Protein AF-A0A645FI23-F1 (afdb_monomer_lite)

pLDDT: mean 72.93, std 10.72, range [41.22, 86.62]

Structure (mmCIF, N/CA/C/O backbone):
data_AF-A0A645FI23-F1
#
_entry.id   AF-A0A645FI23-F1
#
loop_
_atom_site.group_PDB
_atom_site.id
_atom_site.type_symbol
_atom_site.label_atom_id
_atom_site.label_alt_id
_atom_site.label_comp_id
_atom_site.label_asym_id
_atom_site.label_entity_id
_atom_site.label_seq_id
_atom_site.pdbx_PDB_ins_code
_atom_site.Cartn_x
_atom_site.Cartn_y
_atom_site.Cartn_z
_atom_site.occupancy
_atom_site.B_iso_or_equiv
_atom_site.auth_seq_id
_atom_site.auth_comp_id
_atom_site.auth_asym_id
_atom_site.auth_atom_id
_atom_site.pdbx_PDB_model_num
ATOM 1 N N . MET A 1 1 ? 22.745 -0.332 -31.526 1.00 43.44 1 MET A N 1
ATOM 2 C CA . MET A 1 1 ? 21.337 0.083 -31.667 1.00 43.44 1 MET A CA 1
ATOM 3 C C . MET A 1 1 ? 20.595 -0.742 -30.635 1.00 43.44 1 MET A C 1
ATOM 5 O O . MET A 1 1 ? 20.441 -1.932 -30.861 1.00 43.44 1 MET A O 1
ATOM 9 N N . GLU A 1 2 ? 20.318 -0.191 -29.450 1.00 53.72 2 GLU A N 1
ATOM 10 C CA . GLU A 1 2 ? 19.460 -0.910 -28.495 1.00 53.72 2 GLU A CA 1
ATOM 11 C C . GLU A 1 2 ? 18.085 -1.102 -29.152 1.00 53.72 2 GLU A C 1
ATOM 13 O O . GLU A 1 2 ? 17.616 -0.168 -29.821 1.00 53.72 2 GLU A O 1
ATOM 18 N N . PRO A 1 3 ? 17.464 -2.290 -29.063 1.00 52.94 3 PRO A N 1
ATOM 19 C CA . PRO A 1 3 ? 16.192 -2.535 -29.722 1.00 52.94 3 PRO A CA 1
ATOM 20 C C . PRO A 1 3 ? 15.146 -1.582 -29.143 1.00 52.94 3 PRO A C 1
ATOM 22 O O . PRO A 1 3 ? 14.969 -1.496 -27.930 1.00 52.94 3 PRO A O 1
ATOM 25 N N . LYS A 1 4 ? 14.440 -0.852 -30.011 1.00 57.03 4 LYS A N 1
ATOM 26 C CA . LYS A 1 4 ? 13.300 0.001 -29.626 1.00 57.03 4 LYS A CA 1
ATOM 27 C C . LYS A 1 4 ? 12.283 -0.756 -28.757 1.00 57.03 4 LYS A C 1
ATOM 29 O O . LYS A 1 4 ? 11.726 -0.166 -27.837 1.00 57.03 4 LYS A O 1
ATOM 34 N N . ASP A 1 5 ? 12.133 -2.054 -29.011 1.00 57.59 5 ASP A N 1
ATOM 35 C CA . ASP A 1 5 ? 11.208 -2.948 -28.314 1.00 57.59 5 ASP A CA 1
ATOM 36 C C . ASP A 1 5 ? 11.536 -3.115 -26.820 1.00 57.59 5 ASP A C 1
ATOM 38 O O . ASP A 1 5 ? 10.626 -3.143 -25.990 1.00 57.59 5 ASP A O 1
ATOM 42 N N . ASP A 1 6 ? 12.821 -3.129 -26.446 1.00 61.88 6 ASP A N 1
ATOM 43 C CA . ASP A 1 6 ? 13.233 -3.230 -25.039 1.00 61.88 6 ASP A CA 1
ATOM 44 C C . ASP A 1 6 ? 12.909 -1.940 -24.275 1.00 61.88 6 ASP A C 1
ATOM 46 O O . ASP A 1 6 ? 12.509 -1.968 -23.108 1.00 61.88 6 ASP A O 1
ATOM 50 N N . ARG A 1 7 ? 13.015 -0.791 -24.953 1.00 61.16 7 ARG A N 1
ATOM 51 C CA . ARG A 1 7 ? 12.724 0.524 -24.375 1.00 61.16 7 ARG A CA 1
ATOM 52 C C . ARG A 1 7 ? 11.229 0.727 -24.126 1.00 61.16 7 ARG A C 1
ATOM 54 O O . ARG A 1 7 ? 10.855 1.251 -23.077 1.00 61.16 7 ARG A O 1
ATOM 61 N N . ASP A 1 8 ? 10.381 0.294 -25.054 1.00 67.69 8 ASP A N 1
ATOM 62 C CA . ASP A 1 8 ? 8.924 0.389 -24.912 1.00 67.69 8 ASP A CA 1
ATOM 63 C C . ASP A 1 8 ? 8.401 -0.562 -23.822 1.00 67.69 8 ASP A C 1
ATOM 65 O O . ASP A 1 8 ? 7.557 -0.170 -23.008 1.00 67.69 8 ASP A O 1
ATOM 69 N N . ALA A 1 9 ? 8.971 -1.770 -23.718 1.00 66.69 9 ALA A N 1
ATOM 70 C CA . ALA A 1 9 ? 8.699 -2.690 -22.614 1.00 66.69 9 ALA A CA 1
ATOM 71 C C . ALA A 1 9 ? 9.108 -2.092 -21.254 1.00 66.69 9 ALA A C 1
ATOM 73 O O . ALA A 1 9 ? 8.356 -2.172 -20.282 1.00 66.69 9 ALA A O 1
ATOM 74 N N . LEU A 1 10 ? 10.262 -1.424 -21.189 1.00 66.44 10 LEU A N 1
ATOM 75 C CA . LEU A 1 10 ? 10.737 -0.722 -19.995 1.00 66.44 10 LEU A CA 1
ATOM 76 C C . LEU A 1 10 ? 9.802 0.414 -19.558 1.00 66.44 10 LEU A C 1
ATOM 78 O O . LEU A 1 10 ? 9.478 0.525 -18.374 1.00 66.44 10 LEU A O 1
ATOM 82 N N . PHE A 1 11 ? 9.321 1.237 -20.492 1.00 72.50 11 PHE A N 1
ATOM 83 C CA . PHE A 1 11 ? 8.361 2.299 -20.174 1.00 72.50 11 PHE A CA 1
ATOM 84 C C . PHE A 1 11 ? 7.025 1.753 -19.663 1.00 72.50 11 PHE A C 1
ATOM 86 O O . PHE A 1 11 ? 6.440 2.340 -18.747 1.00 72.50 11 PHE A O 1
ATOM 93 N N . ALA A 1 12 ? 6.548 0.635 -20.217 1.00 76.25 12 ALA A N 1
ATOM 94 C CA . ALA A 1 12 ? 5.340 -0.028 -19.735 1.00 76.25 12 ALA A CA 1
ATOM 95 C C . ALA A 1 12 ? 5.499 -0.494 -18.278 1.00 76.25 12 ALA A C 1
ATOM 97 O O . ALA A 1 12 ? 4.638 -0.205 -17.446 1.00 76.25 12 ALA A O 1
ATOM 98 N N . VAL A 1 13 ? 6.637 -1.115 -17.948 1.00 72.19 13 VAL A N 1
ATOM 99 C CA . VAL A 1 13 ? 6.939 -1.565 -16.581 1.00 72.19 13 VAL A CA 1
ATOM 100 C C . VAL A 1 13 ? 7.053 -0.382 -15.618 1.00 72.19 13 VAL A C 1
ATOM 102 O O . VAL A 1 13 ? 6.490 -0.426 -14.529 1.00 72.19 13 VAL A O 1
ATOM 105 N N . ILE A 1 14 ? 7.719 0.711 -16.005 1.00 73.12 14 ILE A N 1
ATOM 106 C CA . ILE A 1 14 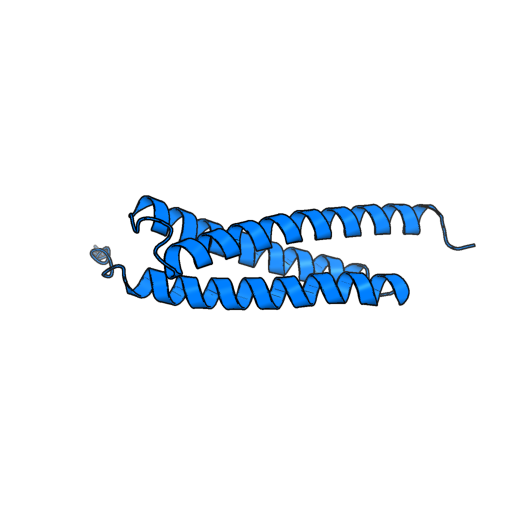? 7.815 1.912 -15.157 1.00 73.12 14 ILE A CA 1
ATOM 107 C C . ILE A 1 14 ? 6.423 2.486 -14.858 1.00 73.12 14 ILE A C 1
ATOM 109 O O . ILE A 1 14 ? 6.139 2.809 -13.707 1.00 73.12 14 ILE A O 1
ATOM 113 N N . ARG A 1 15 ? 5.525 2.557 -15.849 1.00 79.44 15 ARG A N 1
ATOM 114 C CA . ARG A 1 15 ? 4.143 3.022 -15.629 1.00 79.44 15 ARG A CA 1
ATOM 115 C C . ARG A 1 15 ? 3.345 2.104 -14.707 1.00 79.44 15 ARG A C 1
ATOM 117 O O . ARG A 1 15 ? 2.566 2.585 -13.879 1.00 79.44 15 ARG A O 1
ATOM 124 N N . GLU A 1 16 ? 3.519 0.794 -14.843 1.00 78.06 16 GLU A N 1
ATOM 125 C CA . GLU A 1 16 ? 2.885 -0.184 -13.957 1.00 78.06 16 GLU A CA 1
ATOM 126 C C . GLU A 1 16 ? 3.372 -0.001 -12.511 1.00 78.06 16 GLU A C 1
ATOM 128 O O . GLU A 1 16 ? 2.564 0.091 -11.584 1.00 78.06 16 GLU A O 1
ATOM 133 N N . LEU A 1 17 ? 4.683 0.178 -12.326 1.00 72.19 17 LEU A N 1
ATOM 134 C CA . LEU A 1 17 ? 5.303 0.465 -11.033 1.00 72.19 17 LEU A CA 1
ATOM 135 C C . LEU A 1 17 ? 4.825 1.797 -10.430 1.00 72.19 17 LEU A C 1
ATOM 137 O O . LEU A 1 17 ? 4.550 1.859 -9.233 1.00 72.19 17 LEU A O 1
ATOM 141 N N . GLU A 1 18 ? 4.680 2.854 -11.231 1.00 79.44 18 GLU A N 1
ATOM 142 C CA . GLU A 1 18 ? 4.156 4.160 -10.795 1.00 79.44 18 GLU A CA 1
ATOM 143 C C . GLU A 1 18 ? 2.677 4.075 -10.365 1.00 79.44 18 GLU A C 1
ATOM 145 O O . GLU A 1 18 ? 2.262 4.685 -9.371 1.00 79.44 18 GLU A O 1
ATOM 150 N N . THR A 1 19 ? 1.880 3.261 -11.063 1.00 82.44 19 THR A N 1
ATOM 151 C CA . THR A 1 19 ? 0.473 3.005 -10.713 1.00 82.44 19 THR A CA 1
ATOM 152 C C . THR A 1 19 ? 0.368 2.233 -9.399 1.00 82.44 19 THR A C 1
ATOM 154 O O . THR A 1 19 ? -0.372 2.625 -8.490 1.00 82.44 19 THR A O 1
ATOM 157 N N . LEU A 1 20 ? 1.152 1.161 -9.262 1.00 75.50 20 LEU A N 1
ATOM 158 C CA . LEU A 1 20 ? 1.249 0.389 -8.026 1.00 75.50 20 LEU A CA 1
ATOM 159 C C . LEU A 1 20 ? 1.731 1.267 -6.862 1.00 75.50 20 LEU A C 1
ATOM 161 O O . LEU A 1 20 ? 1.187 1.170 -5.764 1.00 75.50 20 LEU A O 1
ATOM 165 N N . HIS A 1 21 ? 2.682 2.173 -7.107 1.00 77.00 21 HIS A N 1
ATOM 166 C CA . HIS A 1 21 ? 3.208 3.094 -6.102 1.00 77.00 21 HIS A CA 1
ATOM 167 C C . HIS A 1 21 ? 2.113 4.022 -5.573 1.00 77.00 21 HIS A C 1
ATOM 169 O O . HIS A 1 21 ? 1.900 4.114 -4.365 1.00 77.00 21 HIS A O 1
ATOM 175 N N . THR A 1 22 ? 1.358 4.648 -6.475 1.00 82.12 22 THR A N 1
ATOM 176 C CA . THR A 1 22 ? 0.255 5.545 -6.108 1.00 82.12 22 THR A CA 1
ATOM 177 C C . THR A 1 22 ? -0.808 4.811 -5.288 1.00 82.12 22 THR A C 1
ATOM 179 O O . THR A 1 22 ? -1.286 5.320 -4.271 1.00 82.12 22 THR A O 1
ATOM 182 N N . ASN A 1 23 ? -1.137 3.574 -5.671 1.00 81.19 23 ASN A N 1
ATOM 183 C CA . ASN A 1 23 ? -2.067 2.730 -4.924 1.00 81.19 23 ASN A CA 1
ATOM 184 C C . ASN A 1 23 ? -1.546 2.388 -3.519 1.00 81.19 23 ASN A C 1
ATOM 186 O O . ASN A 1 23 ? -2.317 2.456 -2.557 1.00 81.19 23 ASN A O 1
ATOM 190 N N . CYS A 1 24 ? -0.256 2.068 -3.379 1.00 78.50 24 CYS A N 1
ATOM 191 C CA . CYS A 1 24 ? 0.384 1.833 -2.084 1.00 78.50 24 CYS A CA 1
ATOM 192 C C . CYS A 1 24 ? 0.339 3.078 -1.191 1.00 78.50 24 CYS A C 1
ATOM 194 O O . CYS A 1 24 ? -0.082 2.989 -0.037 1.00 78.50 24 CYS A O 1
ATOM 196 N N . VAL A 1 25 ? 0.704 4.245 -1.728 1.00 80.88 25 VAL A N 1
ATOM 197 C CA . VAL A 1 25 ? 0.693 5.521 -0.995 1.00 80.88 25 VAL A CA 1
ATOM 198 C C . VAL A 1 25 ? -0.715 5.871 -0.517 1.00 80.88 25 VAL A C 1
ATOM 200 O O . VAL A 1 25 ? -0.895 6.227 0.647 1.00 80.88 25 VAL A O 1
ATOM 203 N N . ASN A 1 26 ? -1.734 5.713 -1.365 1.00 84.50 26 ASN A N 1
ATOM 204 C CA . ASN A 1 26 ? -3.122 5.987 -0.988 1.00 84.50 26 ASN A CA 1
ATOM 205 C C . ASN A 1 26 ? -3.610 5.074 0.148 1.00 84.50 26 ASN A C 1
ATOM 207 O O . ASN A 1 26 ? -4.276 5.537 1.074 1.00 84.50 26 ASN A O 1
ATOM 211 N N . LYS A 1 27 ? -3.245 3.788 0.114 1.00 81.81 27 LYS A N 1
ATOM 212 C CA . LYS A 1 27 ? -3.589 2.820 1.169 1.00 81.81 27 LYS A CA 1
ATOM 213 C C . LYS A 1 27 ? -2.852 3.106 2.473 1.00 81.81 27 LYS A C 1
ATOM 215 O O . LYS A 1 27 ? -3.466 3.079 3.536 1.00 81.81 27 LYS A O 1
ATOM 220 N N . ALA A 1 28 ? -1.567 3.440 2.397 1.00 78.12 28 ALA A N 1
ATOM 221 C CA . ALA A 1 28 ? -0.792 3.852 3.561 1.00 78.12 28 ALA A CA 1
ATOM 222 C C . ALA A 1 28 ? -1.353 5.139 4.184 1.00 78.12 28 ALA A C 1
ATOM 224 O O . ALA A 1 28 ? -1.485 5.222 5.400 1.00 78.12 28 ALA A O 1
ATOM 225 N N . LYS A 1 29 ? -1.773 6.108 3.361 1.00 86.06 29 LYS A N 1
ATOM 226 C CA . LYS A 1 29 ? -2.429 7.338 3.822 1.00 86.06 29 LYS A CA 1
ATOM 227 C C . LYS A 1 29 ? -3.757 7.061 4.527 1.00 86.06 29 LYS A C 1
ATOM 229 O O . LYS A 1 29 ? -4.062 7.718 5.515 1.00 86.06 29 LYS A O 1
ATOM 234 N N . PHE A 1 30 ? -4.540 6.091 4.052 1.00 84.88 30 PHE A N 1
ATOM 235 C CA . PHE A 1 30 ? -5.747 5.659 4.758 1.00 84.88 30 PHE A CA 1
ATOM 236 C C . PHE A 1 30 ? -5.413 5.110 6.154 1.00 84.88 30 PHE A C 1
ATOM 238 O O . PHE A 1 30 ? -6.018 5.538 7.131 1.00 84.88 30 PHE A O 1
ATOM 245 N N . ILE A 1 31 ? -4.404 4.242 6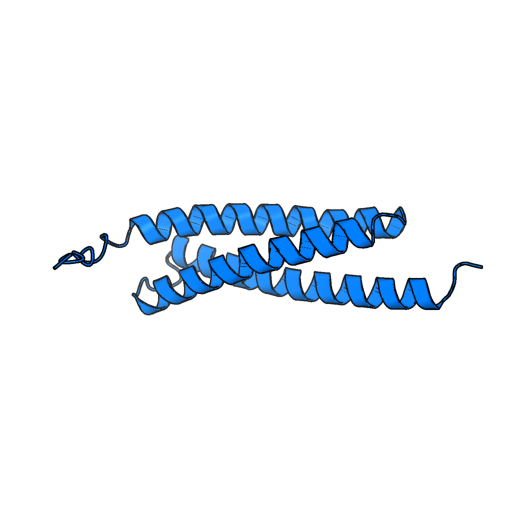.269 1.00 82.88 31 ILE A N 1
ATOM 246 C CA . ILE A 1 31 ? -3.956 3.700 7.563 1.00 82.88 31 ILE A CA 1
ATOM 247 C C . ILE A 1 31 ? -3.452 4.822 8.491 1.00 82.88 31 ILE A C 1
ATOM 249 O O . ILE A 1 31 ? -3.827 4.866 9.661 1.00 82.88 31 ILE A O 1
ATOM 253 N N . ASP A 1 32 ? -2.681 5.776 7.965 1.00 83.94 32 ASP A N 1
ATOM 254 C CA . ASP A 1 32 ? -2.184 6.948 8.703 1.00 83.94 32 ASP A CA 1
ATOM 255 C C . ASP A 1 32 ? -3.333 7.863 9.179 1.00 83.94 32 ASP A C 1
ATOM 257 O O . ASP A 1 32 ? -3.317 8.378 10.300 1.00 83.94 32 ASP A O 1
ATOM 261 N N . ASN A 1 33 ? -4.396 8.013 8.379 1.00 86.62 33 ASN A N 1
ATOM 262 C CA . ASN A 1 33 ? -5.610 8.729 8.782 1.00 86.62 33 ASN A CA 1
ATOM 263 C C . ASN A 1 33 ? -6.344 8.028 9.935 1.00 86.62 33 ASN A C 1
ATOM 265 O O . ASN A 1 33 ? -6.826 8.706 10.842 1.00 86.62 33 ASN A O 1
ATOM 269 N N . VAL A 1 34 ? -6.405 6.693 9.931 1.00 83.94 34 VAL A N 1
ATOM 270 C CA . VAL A 1 34 ? -6.983 5.916 11.042 1.00 83.94 34 VAL A CA 1
ATOM 271 C C . VAL A 1 34 ? -6.140 6.088 12.307 1.00 83.94 34 VAL A C 1
ATOM 273 O O . VAL A 1 34 ? -6.688 6.396 13.363 1.00 83.94 34 VAL A O 1
ATOM 276 N N . MET A 1 35 ? -4.812 5.976 12.201 1.00 82.62 35 MET A N 1
ATOM 277 C CA . MET A 1 35 ? -3.892 6.177 13.331 1.00 82.62 35 MET A CA 1
ATOM 278 C C . MET A 1 35 ? -3.963 7.586 13.924 1.00 82.62 35 MET A C 1
ATOM 280 O O . MET A 1 35 ? -3.872 7.753 15.137 1.00 82.62 35 MET A O 1
ATOM 284 N N . SER A 1 36 ? -4.130 8.605 13.079 1.00 85.81 36 SER A N 1
ATOM 285 C CA . SER A 1 36 ? -4.217 10.009 13.502 1.00 85.81 36 SER A CA 1
ATOM 286 C C . SER A 1 36 ? -5.619 10.441 13.950 1.00 85.81 36 SER A C 1
ATOM 288 O O . SER A 1 36 ? -5.826 11.620 14.235 1.00 85.81 36 SER A O 1
ATOM 290 N N . GLY A 1 37 ? -6.587 9.517 14.011 1.00 82.19 37 GLY A N 1
ATOM 291 C CA . GLY A 1 37 ? -7.958 9.801 14.445 1.00 82.19 37 GLY A CA 1
ATOM 292 C C . GLY A 1 37 ? -8.774 10.644 13.458 1.00 82.19 37 GLY A C 1
ATOM 293 O O . GLY A 1 37 ? -9.822 11.170 13.824 1.00 82.19 37 GLY A O 1
ATOM 294 N N . LYS A 1 38 ? -8.308 10.784 12.209 1.00 86.38 38 LYS A N 1
ATOM 295 C CA . LYS A 1 38 ? -9.036 11.462 11.120 1.00 86.38 38 LYS A CA 1
ATOM 296 C C . LYS A 1 38 ? -10.108 10.574 10.485 1.00 86.38 38 LYS A C 1
ATOM 298 O O . LYS A 1 38 ? -10.966 11.075 9.768 1.00 86.38 38 LYS A O 1
ATOM 303 N N . GLU A 1 39 ? -10.035 9.271 10.732 1.00 82.62 39 GLU A N 1
ATOM 304 C CA . GLU A 1 39 ? -11.016 8.262 10.335 1.00 82.62 39 GLU A CA 1
ATOM 305 C C . GLU A 1 39 ? -11.635 7.627 11.582 1.00 82.62 39 GLU A C 1
ATOM 307 O O . GLU A 1 39 ? -10.942 7.347 12.564 1.00 82.62 39 GLU A O 1
ATOM 312 N N . GLN A 1 40 ? -12.945 7.379 11.548 1.00 81.38 40 GLN A N 1
ATOM 313 C CA . GLN A 1 40 ? -13.630 6.734 12.664 1.00 81.38 40 GLN A CA 1
ATOM 314 C C . GLN A 1 40 ? -13.260 5.247 12.708 1.00 81.38 40 GLN A C 1
ATOM 316 O O . GLN A 1 40 ? -13.381 4.523 11.714 1.00 81.38 40 GLN A O 1
ATOM 321 N N . ILE A 1 41 ? -12.849 4.762 13.881 1.00 79.31 41 ILE A N 1
ATOM 322 C CA . ILE A 1 41 ? -12.540 3.344 14.078 1.00 79.31 41 ILE A CA 1
ATOM 323 C C . ILE A 1 41 ? -13.855 2.563 14.166 1.00 79.31 41 ILE A C 1
ATOM 325 O O . ILE A 1 41 ? -14.569 2.615 15.164 1.00 79.31 41 ILE A O 1
ATOM 329 N N . THR A 1 42 ? -14.167 1.829 13.100 1.00 82.19 42 THR A N 1
ATOM 330 C CA . THR A 1 42 ? -15.297 0.894 13.018 1.00 82.19 42 THR A CA 1
ATOM 331 C C . THR A 1 42 ? -14.800 -0.476 12.557 1.00 82.19 42 THR A C 1
ATOM 333 O O . THR A 1 42 ? -13.706 -0.579 11.995 1.00 82.19 42 THR A O 1
ATOM 336 N N . PHE A 1 43 ? -15.602 -1.534 12.726 1.00 77.50 43 PHE A N 1
ATOM 337 C CA . PHE A 1 43 ? -15.274 -2.856 12.170 1.00 77.50 43 PHE A CA 1
ATOM 338 C C . PHE A 1 43 ? -15.028 -2.807 10.654 1.00 77.50 43 PHE A C 1
ATOM 340 O O . PHE A 1 43 ? -14.069 -3.401 10.171 1.00 77.50 43 PHE A O 1
ATOM 347 N N . ALA A 1 44 ? -15.809 -2.010 9.916 1.00 81.38 44 ALA A N 1
ATOM 348 C CA . ALA A 1 44 ? -15.603 -1.809 8.483 1.00 81.38 44 ALA A CA 1
ATOM 349 C C . ALA A 1 44 ? -14.258 -1.125 8.174 1.00 81.38 44 ALA A C 1
ATOM 351 O O . ALA A 1 44 ? -13.576 -1.500 7.222 1.00 81.38 44 ALA A O 1
ATOM 352 N N . THR A 1 45 ? -13.848 -0.146 8.986 1.00 82.06 45 THR A N 1
ATOM 353 C CA . THR A 1 45 ? -12.542 0.524 8.861 1.00 82.06 45 THR A CA 1
ATOM 354 C C . THR A 1 45 ? -11.399 -0.465 9.110 1.00 82.06 45 THR A C 1
ATOM 356 O O . THR A 1 45 ? -10.421 -0.481 8.365 1.00 82.06 45 THR A O 1
ATOM 359 N N . ILE A 1 46 ? -11.547 -1.343 10.108 1.00 79.62 46 ILE A N 1
ATOM 360 C CA . ILE A 1 46 ? -10.583 -2.403 10.438 1.00 79.62 46 ILE A CA 1
ATOM 361 C C . ILE A 1 46 ? -10.459 -3.425 9.299 1.00 79.62 46 ILE A C 1
ATOM 363 O O . ILE A 1 46 ? -9.343 -3.820 8.956 1.00 79.62 46 ILE A O 1
ATOM 367 N N . ASP A 1 47 ? -11.565 -3.834 8.676 1.00 81.81 47 ASP A N 1
ATOM 368 C CA . ASP A 1 47 ? -11.524 -4.776 7.553 1.00 81.81 47 ASP A CA 1
ATOM 369 C C . ASP A 1 47 ? -10.884 -4.163 6.301 1.00 81.81 47 ASP A C 1
ATOM 371 O O . ASP A 1 47 ? -10.029 -4.800 5.685 1.00 81.81 47 ASP A O 1
ATOM 375 N N . ARG A 1 48 ? -11.167 -2.891 5.986 1.00 80.25 48 ARG A N 1
ATOM 376 C CA . ARG A 1 48 ? -10.453 -2.163 4.915 1.00 80.25 48 ARG A CA 1
ATOM 377 C C . ARG A 1 48 ? -8.960 -2.038 5.200 1.00 80.25 48 ARG A C 1
ATOM 379 O O . ARG A 1 48 ? -8.139 -2.135 4.295 1.00 80.25 48 ARG A O 1
ATOM 386 N N . CYS A 1 49 ? -8.600 -1.856 6.464 1.00 79.31 49 CYS A N 1
ATOM 387 C CA . CYS A 1 49 ? -7.224 -1.864 6.936 1.00 79.31 49 CYS A CA 1
ATOM 388 C C . CYS A 1 49 ? -6.549 -3.236 6.696 1.00 79.31 49 CYS A C 1
ATOM 390 O O . CYS A 1 49 ? -5.429 -3.297 6.187 1.00 79.31 49 CYS A O 1
ATOM 392 N N . ARG A 1 50 ? -7.238 -4.354 6.968 1.00 79.38 50 ARG A N 1
ATOM 393 C CA . ARG A 1 50 ? -6.746 -5.715 6.657 1.00 79.38 50 ARG A CA 1
ATOM 394 C C . ARG A 1 50 ? -6.584 -5.951 5.156 1.00 79.38 50 ARG A C 1
ATOM 396 O O . ARG A 1 50 ? -5.584 -6.539 4.742 1.00 79.38 50 ARG A O 1
ATOM 403 N N . GLU A 1 51 ? -7.538 -5.491 4.354 1.00 81.88 51 GLU A N 1
ATOM 404 C CA . GLU A 1 51 ? -7.484 -5.579 2.893 1.00 81.88 51 GLU A CA 1
ATOM 405 C C . GLU A 1 51 ? -6.315 -4.757 2.330 1.00 81.88 51 GLU A C 1
ATOM 407 O O . GLU A 1 51 ? -5.523 -5.262 1.530 1.00 81.88 51 GLU A O 1
ATOM 412 N N . ALA A 1 52 ? -6.140 -3.527 2.823 1.00 77.00 52 ALA A N 1
ATOM 413 C CA . ALA A 1 52 ? -5.015 -2.670 2.474 1.00 77.00 52 ALA A CA 1
ATOM 414 C C . ALA A 1 52 ? -3.673 -3.363 2.751 1.00 77.00 52 ALA A C 1
ATOM 416 O O . ALA A 1 52 ? -2.784 -3.313 1.905 1.00 77.00 52 ALA A O 1
ATOM 417 N N . ARG A 1 53 ? -3.547 -4.094 3.869 1.00 78.88 53 ARG A N 1
ATOM 418 C CA . ARG A 1 53 ? -2.361 -4.915 4.178 1.00 78.88 53 ARG A CA 1
ATOM 419 C C . ARG A 1 53 ? -2.066 -5.959 3.117 1.00 78.88 53 ARG A C 1
ATOM 421 O O . ARG A 1 53 ? -0.926 -6.114 2.690 1.00 78.88 53 ARG A O 1
ATOM 428 N N . ME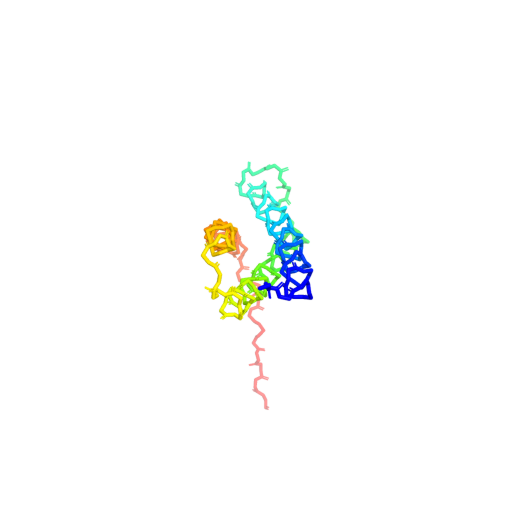T A 1 54 ? -3.090 -6.723 2.747 1.00 80.44 54 MET A N 1
ATOM 429 C CA . MET A 1 54 ? -2.952 -7.813 1.788 1.00 80.44 54 MET A CA 1
ATOM 430 C C . MET A 1 54 ? -2.472 -7.261 0.446 1.00 80.44 54 MET A C 1
ATOM 432 O O . MET A 1 54 ? -1.518 -7.780 -0.129 1.00 80.44 54 MET A O 1
ATOM 436 N N . GLN A 1 55 ? -3.076 -6.158 0.007 1.00 77.62 55 GLN A N 1
ATOM 437 C CA . GLN A 1 55 ? -2.736 -5.492 -1.246 1.00 77.62 55 GLN A CA 1
ATOM 438 C C . GLN A 1 55 ? -1.342 -4.849 -1.207 1.00 77.62 55 GLN A C 1
ATOM 440 O O . GLN A 1 55 ? -0.618 -4.940 -2.194 1.00 77.62 55 GLN A O 1
ATOM 445 N N . LEU A 1 56 ? -0.924 -4.260 -0.080 1.00 75.88 56 LEU A N 1
ATOM 446 C CA . LEU A 1 56 ? 0.435 -3.727 0.097 1.00 75.88 56 LEU A CA 1
ATOM 447 C C . LEU A 1 56 ? 1.495 -4.836 0.029 1.00 75.88 56 LEU A C 1
ATOM 449 O O . LEU A 1 56 ? 2.505 -4.680 -0.656 1.00 75.88 56 LEU A O 1
ATOM 453 N N . ASN A 1 57 ? 1.251 -5.978 0.677 1.00 75.50 57 ASN A N 1
ATOM 454 C CA . ASN A 1 57 ? 2.157 -7.126 0.613 1.00 75.50 57 ASN A CA 1
ATOM 455 C C . ASN A 1 57 ? 2.226 -7.711 -0.804 1.00 75.50 57 ASN A C 1
ATOM 457 O O . ASN A 1 57 ? 3.314 -7.996 -1.302 1.00 75.50 57 ASN A O 1
ATOM 461 N N . GLN A 1 58 ? 1.084 -7.848 -1.483 1.00 78.62 58 GLN A N 1
ATOM 462 C CA . GLN A 1 58 ? 1.045 -8.307 -2.870 1.00 78.62 58 GLN A CA 1
ATOM 463 C C . GLN A 1 58 ? 1.802 -7.350 -3.796 1.00 78.62 58 GLN A C 1
ATOM 465 O O . GLN A 1 58 ? 2.619 -7.796 -4.599 1.00 78.62 58 GLN A O 1
ATOM 470 N N . ALA A 1 59 ? 1.590 -6.040 -3.645 1.00 73.38 59 ALA A N 1
ATOM 471 C CA . ALA A 1 59 ? 2.313 -5.034 -4.407 1.00 73.38 59 ALA A CA 1
ATOM 472 C C . ALA A 1 59 ? 3.824 -5.141 -4.168 1.00 73.38 59 ALA A C 1
ATOM 474 O O . ALA A 1 59 ? 4.581 -5.121 -5.131 1.00 73.38 59 ALA A O 1
ATOM 475 N N . HIS A 1 60 ? 4.277 -5.338 -2.924 1.00 73.94 60 HIS A N 1
ATOM 476 C CA . HIS A 1 60 ? 5.698 -5.536 -2.617 1.00 73.94 60 HIS A CA 1
ATOM 477 C C . HIS A 1 60 ? 6.309 -6.733 -3.367 1.00 73.94 60 HIS A C 1
ATOM 479 O O . HIS A 1 60 ? 7.406 -6.621 -3.916 1.00 73.94 60 HIS A O 1
ATOM 485 N N . HIS A 1 61 ? 5.593 -7.858 -3.446 1.00 79.44 61 HIS A N 1
ATOM 486 C CA . HIS A 1 61 ? 6.042 -9.015 -4.225 1.00 79.44 61 HIS A CA 1
ATOM 487 C C . HIS A 1 61 ? 6.152 -8.704 -5.724 1.00 79.44 61 HIS A C 1
ATOM 489 O O . HIS A 1 61 ? 7.141 -9.085 -6.351 1.00 79.44 61 HIS A O 1
ATOM 495 N N . VAL A 1 62 ? 5.180 -7.976 -6.282 1.00 78.25 62 VAL A N 1
ATOM 496 C CA . VAL A 1 62 ? 5.201 -7.543 -7.688 1.00 78.25 62 VAL A CA 1
ATOM 497 C C . VAL A 1 62 ? 6.362 -6.577 -7.946 1.00 78.25 62 VAL A C 1
ATOM 499 O O . VAL A 1 62 ? 7.120 -6.785 -8.889 1.00 78.25 62 VAL A O 1
ATOM 502 N N . PHE A 1 63 ? 6.573 -5.589 -7.069 1.00 72.94 63 PHE A N 1
ATOM 503 C CA . PHE A 1 63 ? 7.705 -4.655 -7.132 1.00 72.94 63 PHE A CA 1
ATOM 504 C C . PHE A 1 63 ? 9.042 -5.387 -7.180 1.00 72.94 63 PHE A C 1
ATOM 506 O O . PHE A 1 63 ? 9.859 -5.126 -8.061 1.00 72.94 63 PHE A O 1
ATOM 513 N N . LYS A 1 64 ? 9.250 -6.329 -6.256 1.00 74.38 64 LYS A N 1
ATOM 514 C CA . LYS A 1 64 ? 10.481 -7.115 -6.187 1.00 74.38 64 LYS A CA 1
ATOM 515 C C . LYS A 1 64 ? 10.700 -7.931 -7.464 1.00 74.38 64 LYS A C 1
ATOM 517 O O . LYS A 1 64 ? 11.793 -7.896 -8.019 1.00 74.38 64 LYS A O 1
ATOM 522 N N . SER A 1 65 ? 9.659 -8.607 -7.951 1.00 79.50 65 SER A N 1
ATOM 523 C CA . SER A 1 65 ? 9.742 -9.423 -9.166 1.00 79.50 65 SER A CA 1
ATOM 524 C 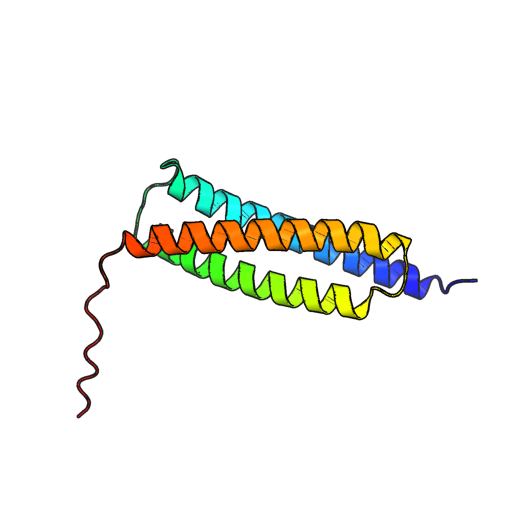C . SER A 1 65 ? 10.053 -8.589 -10.414 1.00 79.50 65 SER A C 1
ATOM 526 O O . SER A 1 65 ? 10.902 -8.979 -11.215 1.00 79.50 65 SER A O 1
ATOM 528 N N . LEU A 1 66 ? 9.410 -7.427 -10.569 1.00 72.69 66 LEU A N 1
ATOM 529 C CA . LEU A 1 66 ? 9.662 -6.516 -11.688 1.00 72.69 66 LEU A CA 1
ATOM 530 C C . LEU A 1 66 ? 11.065 -5.902 -11.618 1.00 72.69 66 LEU A C 1
ATOM 532 O O . LEU A 1 66 ? 11.734 -5.800 -12.642 1.00 72.69 66 LEU A O 1
ATOM 536 N N . TYR A 1 67 ? 11.537 -5.544 -10.422 1.00 70.69 67 TYR A N 1
ATOM 537 C CA . TYR A 1 67 ? 12.900 -5.054 -10.227 1.00 70.69 67 TYR A CA 1
ATOM 538 C C . TYR A 1 67 ? 13.943 -6.108 -10.624 1.00 70.69 67 TYR A C 1
ATOM 540 O O . TYR A 1 67 ? 14.823 -5.819 -11.428 1.00 70.69 67 TYR A O 1
ATOM 548 N N . GLU A 1 68 ? 13.817 -7.341 -10.125 1.00 73.94 68 GLU A N 1
ATOM 549 C CA . GLU A 1 68 ? 14.745 -8.443 -10.429 1.00 73.94 68 GLU A CA 1
ATOM 550 C C . GLU A 1 68 ? 14.789 -8.785 -11.928 1.00 73.94 68 GLU A C 1
ATOM 552 O O . GLU A 1 68 ? 15.836 -9.164 -12.447 1.00 73.94 68 GLU A O 1
ATOM 557 N N . LYS A 1 69 ? 13.669 -8.623 -12.641 1.00 72.69 69 LYS A N 1
ATOM 558 C CA . LYS A 1 69 ? 13.568 -8.926 -14.075 1.00 72.69 69 LYS A CA 1
ATOM 559 C C . LYS A 1 69 ? 14.195 -7.856 -14.980 1.00 72.69 69 LYS A C 1
ATOM 561 O O . LYS A 1 69 ? 14.609 -8.181 -16.089 1.00 72.69 69 LYS A O 1
ATOM 566 N N . HIS A 1 70 ? 14.252 -6.599 -14.536 1.00 67.62 70 HIS A N 1
ATOM 567 C CA . HIS A 1 70 ? 14.597 -5.446 -15.383 1.00 67.62 70 HIS A CA 1
ATOM 568 C C . HIS A 1 70 ? 15.822 -4.643 -14.896 1.00 67.62 70 HIS A C 1
ATOM 570 O O . HIS A 1 70 ? 16.145 -3.600 -15.465 1.00 67.62 70 HIS A O 1
ATOM 576 N N . SER A 1 71 ? 16.549 -5.122 -13.881 1.00 62.88 71 SER A N 1
ATOM 577 C CA . SER A 1 71 ? 17.684 -4.416 -13.262 1.00 62.88 71 SER A CA 1
ATOM 578 C C . SER A 1 71 ? 18.970 -4.336 -14.105 1.00 62.88 71 SER A C 1
ATOM 580 O O . SER A 1 71 ? 19.989 -3.882 -13.594 1.00 62.88 71 SER A O 1
ATOM 582 N N . SER A 1 72 ? 18.979 -4.797 -15.360 1.00 61.09 72 SER A N 1
ATOM 583 C CA . SER A 1 72 ? 20.190 -4.871 -16.200 1.00 61.09 72 SER A CA 1
ATOM 584 C C . SER A 1 72 ? 20.607 -3.545 -16.853 1.00 61.09 72 SER A C 1
ATOM 586 O O . SER A 1 72 ? 21.689 -3.468 -17.429 1.00 61.09 72 SER A O 1
ATOM 588 N N . THR A 1 73 ? 19.782 -2.500 -16.765 1.00 63.88 73 THR A N 1
ATOM 589 C CA . THR A 1 73 ? 20.034 -1.172 -17.358 1.00 63.88 73 THR A CA 1
ATOM 590 C C . THR A 1 73 ?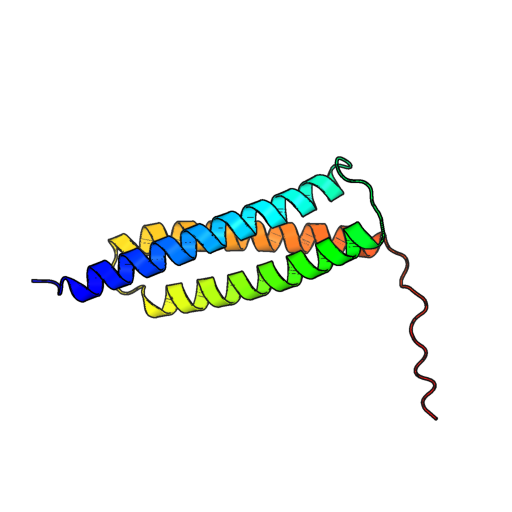 20.223 -0.117 -16.266 1.00 63.88 73 THR A C 1
ATOM 592 O O . THR A 1 73 ? 19.289 0.156 -15.518 1.00 63.88 73 THR A O 1
ATOM 595 N N . ALA A 1 74 ? 21.406 0.507 -16.187 1.00 67.25 74 ALA A N 1
ATOM 596 C CA . ALA A 1 74 ? 21.797 1.397 -15.081 1.00 67.25 74 ALA A CA 1
ATOM 597 C C . ALA A 1 74 ? 20.853 2.603 -14.866 1.00 67.25 74 ALA A C 1
ATOM 599 O O . ALA A 1 74 ? 20.470 2.898 -13.739 1.00 67.25 74 ALA A O 1
ATOM 600 N N . GLU A 1 75 ? 20.405 3.263 -15.938 1.00 62.06 75 GLU A N 1
ATOM 601 C CA . GLU A 1 75 ? 19.506 4.432 -15.852 1.00 62.06 75 GLU A CA 1
ATOM 602 C C . GLU A 1 75 ? 18.086 4.051 -15.380 1.00 62.06 75 GLU A C 1
ATOM 604 O O . GLU A 1 75 ? 17.412 4.789 -14.660 1.00 62.06 75 GLU A O 1
ATOM 609 N N . VAL A 1 76 ? 17.644 2.846 -15.741 1.00 63.31 76 VAL A N 1
ATOM 610 C CA . VAL A 1 76 ? 16.379 2.250 -15.292 1.00 63.31 76 VAL A CA 1
ATOM 611 C C . VAL A 1 76 ? 16.490 1.807 -13.834 1.00 63.31 76 VAL A C 1
ATOM 613 O O . VAL A 1 76 ? 15.530 1.936 -13.071 1.00 63.31 76 VAL A O 1
ATOM 616 N N . GLN A 1 77 ? 17.666 1.319 -13.440 1.00 68.12 77 GLN A N 1
ATOM 617 C CA . GLN A 1 77 ? 17.936 0.794 -12.113 1.00 68.12 77 GLN A CA 1
ATOM 618 C C . GLN A 1 77 ? 17.747 1.866 -11.040 1.00 68.12 77 GLN A C 1
ATOM 620 O O . GLN A 1 77 ? 17.068 1.592 -10.058 1.00 68.12 77 GLN A O 1
ATOM 625 N N . ASP A 1 78 ? 18.242 3.088 -11.241 1.00 73.31 78 ASP A N 1
ATOM 626 C CA . ASP A 1 78 ? 18.117 4.158 -10.242 1.00 73.31 78 ASP A CA 1
ATOM 627 C C . ASP A 1 78 ? 16.660 4.578 -10.011 1.00 73.31 78 ASP A C 1
ATOM 629 O O . ASP A 1 78 ? 16.203 4.680 -8.867 1.00 73.31 78 ASP A O 1
ATOM 633 N N . ARG A 1 79 ? 15.887 4.760 -11.090 1.00 70.88 79 ARG A N 1
ATOM 634 C CA . ARG A 1 79 ? 14.477 5.167 -10.994 1.00 70.88 79 ARG A CA 1
ATOM 635 C C . ARG A 1 79 ? 13.593 4.040 -10.457 1.00 70.88 79 ARG A C 1
ATOM 637 O O . ARG A 1 79 ? 12.756 4.286 -9.588 1.00 70.88 79 ARG A O 1
ATOM 644 N N . MET A 1 80 ? 13.802 2.800 -10.906 1.00 72.19 80 MET A N 1
ATOM 645 C CA . MET A 1 80 ? 13.106 1.631 -10.355 1.00 72.19 80 MET A CA 1
ATOM 646 C C . MET A 1 80 ? 13.462 1.398 -8.888 1.00 72.19 80 MET A C 1
ATOM 648 O O . MET A 1 80 ? 12.574 1.114 -8.085 1.00 72.19 80 MET A O 1
ATOM 652 N N . LYS A 1 81 ? 14.739 1.544 -8.524 1.00 75.38 81 LYS A N 1
ATOM 653 C CA . LYS A 1 81 ? 15.215 1.387 -7.151 1.00 75.38 81 LYS A CA 1
ATOM 654 C C . LYS A 1 81 ? 14.589 2.430 -6.234 1.00 75.38 81 LYS A C 1
ATOM 656 O O . LYS A 1 81 ? 14.071 2.055 -5.189 1.00 75.38 81 LYS A O 1
ATOM 661 N N . ALA A 1 82 ? 14.548 3.701 -6.637 1.00 78.94 82 ALA A N 1
ATOM 662 C CA . ALA A 1 82 ? 13.901 4.752 -5.853 1.00 78.94 82 ALA A CA 1
ATOM 663 C C . ALA A 1 82 ? 12.410 4.452 -5.593 1.00 78.94 82 ALA A C 1
ATOM 665 O O . ALA A 1 82 ? 11.936 4.588 -4.461 1.00 78.94 82 ALA A O 1
ATOM 666 N N . ILE A 1 83 ? 11.680 3.984 -6.614 1.00 74.19 83 ILE A N 1
ATOM 667 C CA . ILE A 1 83 ? 10.271 3.579 -6.481 1.00 74.19 83 ILE A CA 1
ATOM 668 C C . ILE A 1 83 ? 10.141 2.370 -5.541 1.00 74.19 83 ILE A C 1
ATOM 670 O O . ILE A 1 83 ? 9.301 2.376 -4.640 1.00 74.19 83 ILE A O 1
ATOM 674 N N . CYS A 1 84 ? 10.984 1.349 -5.703 1.00 75.00 84 CYS A N 1
ATOM 675 C CA . CYS A 1 84 ? 10.956 0.146 -4.869 1.00 75.00 84 CYS A CA 1
ATOM 676 C C . CYS A 1 84 ? 11.293 0.441 -3.401 1.00 75.00 84 CYS A C 1
ATOM 678 O O . CYS A 1 84 ? 10.578 -0.022 -2.512 1.00 75.00 84 CYS A O 1
ATOM 680 N N . ASP A 1 85 ? 12.329 1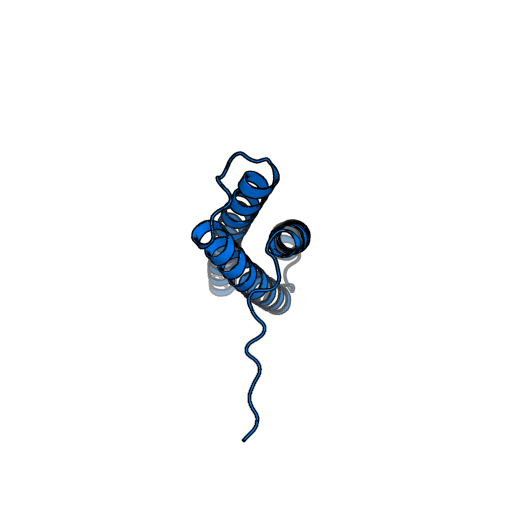.239 -3.139 1.00 78.75 85 ASP A N 1
ATOM 681 C CA . ASP A 1 85 ? 12.756 1.616 -1.788 1.00 78.75 85 ASP A CA 1
ATOM 682 C C . ASP A 1 85 ? 11.685 2.452 -1.075 1.00 78.75 85 ASP A C 1
ATOM 684 O O . ASP A 1 85 ? 11.361 2.198 0.092 1.00 78.75 85 ASP A O 1
ATOM 688 N N . THR A 1 86 ? 11.072 3.401 -1.791 1.00 77.75 86 THR A N 1
ATOM 689 C CA . THR A 1 86 ? 9.964 4.206 -1.258 1.00 77.75 86 THR A CA 1
ATOM 690 C C . THR A 1 86 ? 8.778 3.311 -0.914 1.00 77.75 86 THR A C 1
ATOM 692 O O . THR A 1 86 ? 8.271 3.363 0.205 1.00 77.75 86 THR A O 1
ATOM 695 N N . ASN A 1 87 ? 8.376 2.425 -1.829 1.00 74.56 87 ASN A N 1
ATOM 696 C CA . ASN A 1 87 ? 7.258 1.511 -1.599 1.00 74.56 87 ASN A CA 1
ATOM 697 C C . ASN A 1 87 ? 7.504 0.548 -0.450 1.00 74.56 87 ASN A C 1
ATOM 699 O O . ASN A 1 87 ? 6.595 0.310 0.341 1.00 74.56 87 ASN A O 1
ATOM 703 N N . ARG A 1 88 ? 8.720 0.014 -0.336 1.00 77.62 88 ARG A N 1
ATOM 704 C CA . ARG A 1 88 ? 9.102 -0.845 0.780 1.00 77.62 88 ARG A CA 1
ATOM 705 C C . ARG A 1 88 ? 8.949 -0.103 2.102 1.00 77.62 88 ARG A C 1
ATOM 707 O O . ARG A 1 88 ? 8.247 -0.582 2.981 1.00 77.62 88 ARG A O 1
ATOM 714 N N . THR A 1 89 ? 9.522 1.092 2.210 1.00 81.88 89 THR A N 1
ATOM 715 C CA . THR A 1 89 ? 9.463 1.890 3.443 1.00 81.88 89 THR A CA 1
ATOM 716 C C . THR A 1 89 ? 8.022 2.265 3.804 1.00 81.88 89 THR A C 1
ATOM 718 O O . THR A 1 89 ? 7.614 2.163 4.961 1.00 81.88 89 THR A O 1
ATOM 721 N N . THR A 1 90 ? 7.217 2.654 2.811 1.00 77.94 90 THR A N 1
ATOM 722 C CA . THR A 1 90 ? 5.792 2.962 2.990 1.00 77.94 90 THR A CA 1
ATOM 723 C C . THR A 1 90 ? 4.987 1.735 3.421 1.00 77.94 90 THR A C 1
ATOM 725 O O . THR A 1 90 ? 4.174 1.841 4.338 1.00 77.94 90 THR A O 1
ATOM 728 N N . ALA A 1 91 ? 5.215 0.575 2.800 1.00 74.81 91 ALA A N 1
ATOM 729 C CA . ALA A 1 91 ? 4.541 -0.671 3.152 1.00 74.81 91 ALA A CA 1
ATOM 730 C C . ALA A 1 91 ? 4.946 -1.163 4.549 1.00 74.81 91 ALA A C 1
ATOM 732 O O . ALA A 1 91 ? 4.078 -1.569 5.317 1.00 74.81 91 ALA A O 1
ATOM 733 N N . ASP A 1 92 ? 6.228 -1.068 4.909 1.00 79.94 92 ASP A N 1
ATOM 734 C CA . ASP A 1 92 ? 6.743 -1.450 6.227 1.00 79.94 92 ASP A CA 1
ATOM 735 C C . ASP A 1 92 ? 6.128 -0.583 7.336 1.00 79.94 92 ASP A C 1
ATOM 737 O O . ASP A 1 92 ? 5.621 -1.121 8.326 1.00 79.94 92 ASP A O 1
ATOM 741 N N . LYS A 1 93 ? 6.077 0.747 7.146 1.00 82.81 93 LYS A N 1
ATOM 742 C CA . LYS A 1 93 ? 5.394 1.661 8.079 1.00 82.81 93 LYS A CA 1
ATOM 743 C C . LYS A 1 93 ? 3.906 1.319 8.193 1.00 82.81 93 LYS A C 1
ATOM 745 O O . LYS A 1 93 ? 3.412 1.104 9.295 1.00 82.81 93 LYS A O 1
ATOM 750 N N . ALA A 1 94 ? 3.203 1.209 7.065 1.00 75.69 94 ALA A N 1
ATOM 751 C CA . ALA A 1 94 ? 1.775 0.896 7.047 1.00 75.69 94 ALA A CA 1
ATOM 752 C C . ALA A 1 94 ? 1.462 -0.459 7.711 1.00 75.69 94 ALA A C 1
ATOM 754 O O . ALA A 1 94 ? 0.457 -0.593 8.407 1.00 75.69 94 ALA A O 1
ATOM 755 N N . ASN A 1 95 ? 2.337 -1.456 7.545 1.00 78.12 95 ASN A N 1
ATOM 756 C CA . ASN A 1 95 ? 2.231 -2.756 8.204 1.00 78.12 95 ASN A CA 1
ATOM 757 C C . ASN A 1 95 ? 2.402 -2.650 9.727 1.00 78.12 95 ASN A C 1
ATOM 759 O O . ASN A 1 95 ? 1.671 -3.314 10.469 1.00 78.12 95 ASN A O 1
ATOM 763 N N . ALA A 1 96 ? 3.344 -1.829 10.199 1.00 82.56 96 ALA A N 1
ATOM 764 C CA . ALA A 1 96 ? 3.548 -1.582 11.624 1.00 82.56 96 ALA A CA 1
ATOM 765 C C . ALA A 1 96 ? 2.350 -0.849 12.250 1.00 82.56 96 ALA A C 1
ATOM 767 O O . ALA A 1 96 ? 1.808 -1.313 13.255 1.00 82.56 96 ALA A O 1
ATOM 768 N N . ASP A 1 97 ? 1.888 0.225 11.607 1.00 79.31 97 ASP A N 1
ATOM 769 C CA . ASP A 1 97 ? 0.730 1.015 12.035 1.00 79.31 97 ASP A CA 1
ATOM 770 C C . ASP A 1 97 ? -0.530 0.148 12.096 1.00 79.31 97 ASP A C 1
ATOM 772 O O . ASP A 1 97 ? -1.258 0.129 13.086 1.00 79.31 97 ASP A O 1
ATOM 776 N N . LEU A 1 98 ? -0.747 -0.686 11.081 1.00 75.50 98 LEU A N 1
ATOM 777 C CA . LEU A 1 98 ? -1.869 -1.608 11.070 1.00 75.50 98 LEU A CA 1
ATOM 778 C C . LEU A 1 98 ? -1.788 -2.673 12.170 1.00 75.50 98 LEU A C 1
ATOM 780 O O . LEU A 1 98 ? -2.813 -3.044 12.743 1.00 75.50 98 LEU A O 1
ATOM 784 N N . LYS A 1 99 ? -0.593 -3.190 12.474 1.00 79.31 99 LYS A N 1
ATOM 785 C CA . LYS A 1 99 ? -0.414 -4.127 13.590 1.00 79.31 99 LYS A CA 1
ATOM 786 C C . LYS A 1 99 ? -0.826 -3.475 14.913 1.00 79.31 99 LYS A C 1
ATOM 788 O O . LYS A 1 99 ? -1.427 -4.154 15.743 1.00 79.31 99 LYS A O 1
ATOM 793 N N . ALA A 1 100 ? -0.558 -2.179 15.079 1.00 82.44 100 ALA A N 1
ATOM 794 C CA . ALA A 1 100 ? -1.024 -1.408 16.227 1.00 82.44 100 ALA A CA 1
ATOM 795 C C . ALA A 1 100 ? -2.555 -1.235 16.224 1.00 82.44 100 ALA A C 1
ATOM 797 O O . ALA A 1 100 ? -3.184 -1.538 17.235 1.00 82.44 100 ALA A O 1
ATOM 798 N N . ILE A 1 101 ? -3.170 -0.870 15.088 1.00 76.19 101 ILE A N 1
ATOM 799 C CA . ILE A 1 101 ? -4.640 -0.754 14.960 1.00 76.19 101 ILE A CA 1
ATOM 800 C C . ILE A 1 101 ? -5.332 -2.071 15.319 1.00 76.19 101 ILE A C 1
ATOM 802 O O . ILE A 1 101 ? -6.315 -2.089 16.054 1.00 76.19 101 ILE A O 1
ATOM 806 N N . LEU A 1 102 ? -4.824 -3.196 14.811 1.00 72.31 102 LEU A N 1
ATOM 807 C CA . LEU A 1 102 ? -5.408 -4.511 15.074 1.00 72.31 102 LEU A CA 1
ATOM 808 C C . LEU A 1 102 ? -5.288 -4.931 16.542 1.00 72.31 102 LEU A C 1
ATOM 810 O O . LEU A 1 102 ? -6.119 -5.709 16.997 1.00 72.31 102 LEU A O 1
ATOM 814 N N . ALA A 1 103 ? -4.304 -4.413 17.281 1.00 78.12 103 ALA A N 1
ATOM 815 C CA . ALA A 1 103 ? -4.182 -4.645 18.717 1.00 78.12 103 ALA A CA 1
ATOM 816 C C . ALA A 1 103 ? -5.213 -3.853 19.544 1.00 78.12 103 ALA A C 1
ATOM 818 O O . ALA A 1 103 ? -5.487 -4.228 20.682 1.00 78.12 103 ALA A O 1
ATOM 819 N N . TRP A 1 104 ? -5.807 -2.788 18.992 1.00 72.44 104 TRP A N 1
ATOM 820 C CA . TRP A 1 104 ? -6.909 -2.054 19.635 1.00 72.44 104 TRP A CA 1
ATOM 821 C C . TRP A 1 104 ? -8.237 -2.801 19.571 1.00 72.44 104 TRP A C 1
ATOM 823 O O . TRP A 1 104 ? -9.159 -2.508 20.330 1.00 72.44 104 TRP A O 1
ATOM 833 N N . VAL A 1 105 ? -8.343 -3.768 18.662 1.00 63.06 105 VAL A N 1
ATOM 834 C CA . VAL A 1 105 ? -9.511 -4.628 18.541 1.00 63.06 105 VAL A CA 1
ATOM 835 C C . VAL A 1 105 ? -9.318 -5.783 19.519 1.00 63.06 105 VAL A C 1
ATOM 837 O O . VAL A 1 105 ? -8.344 -6.528 19.373 1.00 63.06 105 VAL A O 1
ATOM 840 N N . PRO A 1 106 ? -10.215 -5.977 20.502 1.00 58.41 106 PRO A N 1
ATOM 841 C CA . PRO A 1 106 ? -10.183 -7.174 21.327 1.00 58.41 106 PRO A CA 1
ATOM 842 C C . PRO A 1 106 ? -10.164 -8.389 20.397 1.00 58.41 106 PRO A C 1
ATOM 844 O O . PRO A 1 106 ? -10.889 -8.368 19.394 1.00 58.41 106 PRO A O 1
ATOM 847 N N . PRO A 1 107 ? -9.365 -9.435 20.674 1.00 58.62 107 PRO A N 1
ATOM 848 C CA . PRO A 1 107 ? -9.479 -10.666 19.913 1.00 58.62 107 PRO A CA 1
ATOM 849 C C . PRO A 1 107 ? -10.951 -11.076 19.972 1.00 58.62 107 PRO A C 1
ATOM 851 O O . PRO A 1 107 ? -11.483 -11.348 21.049 1.00 58.62 107 PRO A O 1
ATOM 854 N N . GLY A 1 108 ? -11.629 -11.025 18.818 1.00 54.72 108 GLY A N 1
ATOM 855 C CA . GLY A 1 108 ? -13.002 -11.505 18.706 1.00 54.72 108 GLY A CA 1
ATOM 856 C C . GLY A 1 108 ? -13.055 -12.927 19.255 1.00 54.72 108 GLY A C 1
ATOM 857 O O . GLY A 1 108 ? -12.008 -13.586 19.248 1.00 54.72 108 GLY A O 1
ATOM 858 N N . PRO A 1 109 ? -14.214 -13.390 19.764 1.00 57.12 109 PRO A N 1
ATOM 859 C CA . PRO A 1 109 ? -14.325 -14.696 20.396 1.00 57.12 109 PRO A CA 1
ATOM 860 C C . PRO A 1 109 ? -13.623 -15.702 19.500 1.00 57.12 109 PRO A C 1
ATOM 862 O O . PRO A 1 109 ? -14.047 -15.934 18.366 1.00 57.12 109 PRO A O 1
ATOM 865 N N . MET A 1 110 ? -12.470 -16.181 19.982 1.00 48.91 110 MET A N 1
ATOM 866 C CA . MET A 1 110 ? -11.673 -17.185 19.304 1.00 48.91 110 MET A CA 1
ATOM 867 C C . MET A 1 110 ? -12.689 -18.249 18.944 1.00 48.91 110 MET A C 1
ATOM 869 O O . MET A 1 110 ? -13.377 -18.738 19.844 1.00 48.91 110 MET A O 1
ATOM 873 N N . SER A 1 111 ? -12.868 -18.506 17.647 1.00 44.97 111 SER A N 1
ATOM 874 C CA . SER A 1 111 ? -13.640 -19.649 17.194 1.00 44.97 111 SER A CA 1
ATOM 875 C C . SER A 1 111 ? -12.976 -20.827 17.888 1.00 44.97 111 SER A C 1
ATOM 877 O O . SER A 1 111 ? -11.910 -21.280 17.468 1.00 44.97 111 SER A O 1
ATOM 879 N N . ARG A 1 112 ? -13.528 -21.235 19.038 1.00 44.84 112 ARG A N 1
ATOM 880 C CA . ARG A 1 112 ? -13.275 -22.533 19.621 1.00 44.84 112 ARG A CA 1
ATOM 881 C C . ARG A 1 112 ? -13.722 -23.433 18.494 1.00 44.84 112 ARG A C 1
ATOM 883 O O . ARG A 1 112 ? -14.917 -23.632 18.305 1.00 44.84 112 ARG A O 1
ATOM 890 N N . ARG A 1 113 ? -12.762 -23.892 17.692 1.00 48.12 113 ARG A N 1
ATOM 891 C CA . ARG A 1 113 ? -12.882 -25.185 17.055 1.00 48.12 113 ARG A CA 1
ATOM 892 C C . ARG A 1 113 ? -13.182 -26.118 18.215 1.00 48.12 113 ARG A C 1
ATOM 894 O O . ARG A 1 113 ? -12.303 -26.477 18.988 1.00 48.12 113 ARG A O 1
ATOM 901 N N . THR A 1 114 ? -14.464 -26.356 18.436 1.00 47.25 114 THR A N 1
ATOM 902 C CA . THR A 1 114 ? -14.929 -27.616 18.973 1.00 47.25 114 THR A CA 1
ATOM 903 C C . THR A 1 114 ? -14.502 -28.626 17.927 1.00 47.25 114 THR A C 1
ATOM 905 O O . THR A 1 114 ? -15.213 -28.847 16.948 1.00 47.25 114 THR A O 1
ATOM 908 N N . ASP A 1 115 ? -13.269 -29.106 18.076 1.00 45.19 115 ASP A N 1
ATOM 909 C CA . ASP A 1 115 ? -12.873 -30.384 17.521 1.00 45.19 115 ASP A CA 1
ATOM 910 C C . ASP A 1 115 ? -13.829 -31.398 18.154 1.00 45.19 115 ASP A C 1
ATOM 912 O O . ASP A 1 115 ? -13.878 -31.545 19.379 1.00 45.19 115 ASP A O 1
ATOM 916 N N . ASN A 1 116 ? -14.673 -31.976 17.308 1.00 41.22 116 ASN A N 1
ATOM 917 C CA . ASN A 1 116 ? -15.552 -33.086 17.626 1.00 41.22 116 ASN A CA 1
ATOM 918 C C . ASN A 1 116 ? -15.102 -34.277 16.789 1.00 41.22 116 ASN A C 1
ATOM 920 O O . ASN A 1 116 ? -14.805 -34.047 15.593 1.00 41.22 116 ASN A O 1
#

Sequence (116 aa):
MEPKDDRDALFAVIRELETLHTNCVNKAKFIDNVMSGKEQITFATIDRCREARMQLNQAHHVFKSLYEKHSSTAEVQDRMKAICDTNRTTADKANADLKAILAWVPPGPMSRRTDN

Secondary structure (DSSP, 8-state):
---HHHHHHHHHHHHHHHHHHHHHHHHHHHHHHHHTTSS---HHHHHHHHHHHHHHHHHHHHHHHHHHHHTTSHHHHHHHHHHHHHHHHHHHHHHHHHHHHHHHS-----------

Organism: NCBI:txid1076179

Foldseek 3Di:
DPDPVLVVVLVVLLVVLVVLLVLLLVLLVLLVCVLVVVDDDDPVSLVSLVVSLVSLVVSLVVLVVSLVVNCPDPVSNVSSVVSNVSSVVSSVNSVVSSVVSVVVDDPDPPPPPPPD

Radius of gyration: 18.64 Å; chains: 1; bounding box: 37×44×53 Å